Protein AF-A0A3S5DH57-F1 (afdb_monomer_lite)

pLDDT: mean 77.23, std 17.56, range [33.78, 95.81]

Structure (mmCIF, N/CA/C/O backbone):
data_AF-A0A3S5DH57-F1
#
_entry.id   AF-A0A3S5DH57-F1
#
loop_
_atom_site.group_PDB
_atom_site.id
_atom_site.type_symbol
_atom_site.label_atom_id
_atom_site.label_alt_id
_atom_site.label_comp_id
_atom_site.label_asym_id
_atom_site.label_entity_id
_atom_site.label_seq_id
_atom_site.pdbx_PDB_ins_code
_atom_site.Cartn_x
_atom_site.Cartn_y
_atom_site.Cartn_z
_atom_site.occupancy
_atom_site.B_iso_or_equiv
_atom_site.auth_seq_id
_atom_site.auth_comp_id
_atom_site.auth_asym_id
_atom_site.auth_atom_id
_atom_site.pdbx_PDB_model_num
ATOM 1 N N . MET A 1 1 ? 26.046 31.273 12.877 1.00 35.25 1 MET A N 1
ATOM 2 C CA . MET A 1 1 ? 24.841 32.131 12.933 1.00 35.25 1 MET A CA 1
ATOM 3 C C . MET A 1 1 ? 23.730 31.273 13.537 1.00 35.25 1 MET A C 1
ATOM 5 O O . MET A 1 1 ? 23.130 30.505 12.811 1.00 35.25 1 MET A O 1
ATOM 9 N N . LEU A 1 2 ? 23.650 31.077 14.864 1.00 38.81 2 LEU A N 1
ATOM 10 C CA . LEU A 1 2 ? 22.957 31.949 15.841 1.00 38.81 2 LEU A CA 1
ATOM 11 C C . LEU A 1 2 ? 21.672 32.507 15.209 1.00 38.81 2 LEU A C 1
ATOM 13 O O . LEU A 1 2 ? 21.795 33.324 14.308 1.00 38.81 2 LEU A O 1
ATOM 17 N N . ILE A 1 3 ? 20.466 32.039 15.556 1.00 42.62 3 ILE A N 1
ATOM 18 C CA . ILE A 1 3 ? 19.745 32.439 16.776 1.00 42.62 3 ILE A CA 1
ATOM 19 C C . ILE A 1 3 ? 18.872 31.280 17.326 1.00 42.62 3 ILE A C 1
ATOM 21 O O . ILE A 1 3 ? 17.833 30.971 16.759 1.00 42.62 3 ILE A O 1
ATOM 25 N N . TYR A 1 4 ? 19.236 30.691 18.472 1.00 33.78 4 TYR A N 1
ATOM 26 C CA . TYR A 1 4 ? 18.298 29.968 19.350 1.00 33.78 4 TYR A CA 1
ATOM 27 C C . TYR A 1 4 ? 18.041 30.880 20.557 1.00 33.78 4 TYR A C 1
ATOM 29 O O . TYR A 1 4 ? 18.845 30.940 21.488 1.00 33.78 4 TYR A O 1
ATOM 37 N N . ARG A 1 5 ? 16.963 31.673 20.514 1.00 39.72 5 ARG A N 1
ATOM 38 C CA . ARG A 1 5 ? 16.545 32.557 21.614 1.00 39.72 5 ARG A CA 1
ATOM 39 C C . ARG A 1 5 ? 15.096 32.249 21.990 1.00 39.72 5 ARG A C 1
ATOM 41 O O . ARG A 1 5 ? 14.169 32.679 21.325 1.00 39.72 5 ARG A O 1
ATOM 48 N N . ARG A 1 6 ? 14.962 31.475 23.068 1.00 53.00 6 ARG A N 1
ATOM 49 C CA . ARG A 1 6 ? 13.871 31.427 24.057 1.00 53.00 6 ARG A CA 1
ATOM 50 C C . ARG A 1 6 ? 12.593 32.236 23.734 1.00 53.00 6 ARG A C 1
ATOM 52 O O . ARG A 1 6 ? 12.567 33.439 23.969 1.00 53.00 6 ARG A O 1
ATOM 59 N N . LEU A 1 7 ? 11.521 31.532 23.357 1.00 43.66 7 LEU A N 1
ATOM 60 C CA . LEU A 1 7 ? 10.105 31.934 23.476 1.00 43.66 7 LEU A CA 1
ATOM 61 C C . LEU A 1 7 ? 9.330 30.688 23.964 1.00 43.66 7 LEU A C 1
ATOM 63 O O . LEU A 1 7 ? 9.265 29.690 23.264 1.00 43.66 7 LEU A O 1
ATOM 67 N N . HIS A 1 8 ? 9.102 30.535 25.272 1.00 40.66 8 HIS A N 1
ATOM 68 C CA . HIS A 1 8 ? 7.837 30.834 25.963 1.00 40.66 8 HIS A CA 1
ATOM 69 C C . HIS A 1 8 ? 6.616 30.048 25.433 1.00 40.66 8 HIS A C 1
ATOM 71 O O . HIS A 1 8 ? 5.969 30.498 24.502 1.00 40.66 8 HIS A O 1
ATOM 77 N N . GLY A 1 9 ? 6.299 28.916 26.089 1.00 50.09 9 GLY A N 1
ATOM 78 C CA . GLY A 1 9 ? 4.958 28.350 26.372 1.00 50.09 9 GLY A CA 1
ATOM 79 C C . GLY A 1 9 ? 3.979 28.031 25.232 1.00 50.09 9 GLY A C 1
ATOM 80 O O . GLY A 1 9 ? 3.438 26.933 25.192 1.00 50.09 9 GLY A O 1
ATOM 81 N N . THR A 1 10 ? 3.729 28.973 24.332 1.00 52.69 10 THR A N 1
ATOM 82 C CA . THR A 1 10 ? 2.666 28.925 23.318 1.00 52.69 10 THR A CA 1
ATOM 83 C C . THR A 1 10 ? 3.033 28.018 22.142 1.00 52.69 10 THR A C 1
ATOM 85 O O . THR A 1 10 ? 2.194 27.274 21.649 1.00 52.69 10 THR A O 1
ATOM 88 N N . LEU A 1 11 ? 4.320 27.980 21.784 1.00 54.44 11 LEU A N 1
ATOM 89 C CA . LEU A 1 11 ? 4.835 27.207 20.649 1.00 54.44 11 LEU A CA 1
ATOM 90 C C . LEU A 1 11 ? 4.742 25.687 20.867 1.00 54.44 11 LEU A C 1
ATOM 92 O O . LEU A 1 11 ? 4.616 24.933 19.914 1.00 54.44 11 LEU A O 1
ATOM 96 N N . ALA A 1 12 ? 4.771 25.228 22.125 1.00 55.78 12 ALA A N 1
ATOM 97 C CA . ALA A 1 12 ? 4.575 23.814 22.446 1.00 55.78 12 ALA A CA 1
ATOM 98 C C . ALA A 1 12 ? 3.115 23.385 22.245 1.00 55.78 12 ALA A C 1
ATOM 100 O O . ALA A 1 12 ? 2.870 22.282 21.779 1.00 55.78 12 ALA A O 1
ATOM 101 N N . ALA A 1 13 ? 2.148 24.249 22.570 1.00 58.16 13 ALA A N 1
ATOM 102 C CA . ALA A 1 13 ? 0.732 23.960 22.360 1.00 58.16 13 ALA A CA 1
ATOM 103 C C . ALA A 1 13 ? 0.358 24.000 20.870 1.00 58.16 13 ALA A C 1
ATOM 105 O O . ALA A 1 13 ? -0.392 23.143 20.417 1.00 58.16 13 ALA A O 1
ATOM 106 N N . GLU A 1 14 ? 0.917 24.946 20.110 1.00 57.28 14 GLU A N 1
ATOM 107 C CA . GLU A 1 14 ? 0.757 25.022 18.650 1.00 57.28 14 GLU A CA 1
ATOM 108 C C . GLU A 1 14 ? 1.402 23.818 17.950 1.00 57.28 14 GLU A C 1
ATOM 110 O O . GLU A 1 14 ? 0.757 23.189 17.122 1.00 57.28 14 GLU A O 1
ATOM 115 N N . PHE A 1 15 ? 2.612 23.417 18.357 1.00 55.09 15 PHE A N 1
ATOM 116 C CA . PHE A 1 15 ? 3.282 22.222 17.833 1.00 55.09 15 PHE A CA 1
ATOM 117 C C . PHE A 1 15 ? 2.534 20.924 18.177 1.00 55.09 15 PHE A C 1
ATOM 119 O O . PHE A 1 15 ? 2.385 20.049 17.332 1.00 55.09 15 PHE A O 1
ATOM 126 N N . ILE A 1 16 ? 2.005 20.801 19.402 1.00 60.69 16 ILE A N 1
ATOM 127 C CA . ILE A 1 16 ? 1.163 19.657 19.793 1.00 60.69 16 ILE A CA 1
ATOM 128 C C . ILE A 1 16 ? -0.140 19.639 18.984 1.00 60.69 16 ILE A C 1
ATOM 130 O O . ILE A 1 16 ? -0.594 18.565 18.603 1.00 60.69 16 ILE A O 1
ATOM 134 N N . ALA A 1 17 ? -0.741 20.800 18.712 1.00 60.94 17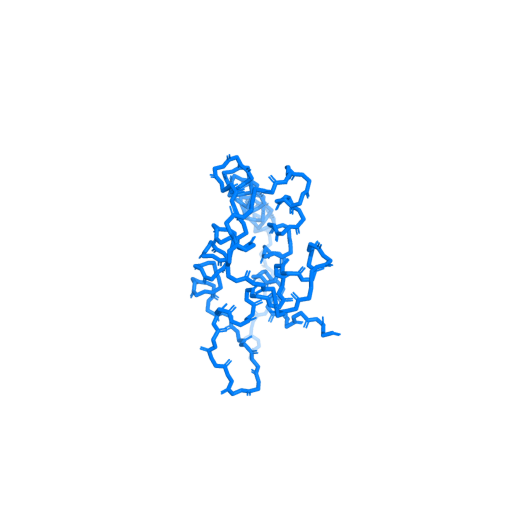 ALA A N 1
ATOM 135 C CA . ALA A 1 17 ? -1.942 20.891 17.888 1.00 60.94 17 ALA A CA 1
ATOM 136 C C . ALA A 1 17 ? -1.662 20.542 16.418 1.00 60.94 17 ALA A C 1
ATOM 138 O O . ALA A 1 17 ? -2.477 19.865 15.804 1.00 60.94 17 ALA A O 1
ATOM 139 N N . GLU A 1 18 ? -0.519 20.954 15.869 1.00 58.94 18 GLU A N 1
ATOM 140 C CA . GLU A 1 18 ? -0.110 20.648 14.494 1.00 58.94 18 GLU A CA 1
ATOM 141 C C . GLU A 1 18 ? 0.183 19.150 14.312 1.00 58.94 18 GLU A C 1
ATOM 143 O O . GLU A 1 18 ? -0.401 18.535 13.423 1.00 58.94 18 GLU A O 1
ATOM 148 N N . CYS A 1 19 ? 0.936 18.519 15.225 1.00 58.03 19 CYS A N 1
ATOM 149 C CA . CYS A 1 19 ? 1.124 17.061 15.221 1.00 58.03 19 CYS A CA 1
ATOM 150 C C . CYS A 1 19 ? -0.195 16.298 15.425 1.00 58.03 19 CYS A C 1
ATOM 152 O O . CYS A 1 19 ? -0.446 15.307 14.749 1.00 58.03 19 CYS A O 1
ATOM 154 N N . ALA A 1 20 ? -1.074 16.765 16.319 1.00 61.84 20 ALA A N 1
ATOM 155 C CA . ALA A 1 20 ? -2.372 16.125 16.532 1.00 61.84 20 ALA A CA 1
ATOM 156 C C . ALA A 1 20 ? -3.299 16.259 15.312 1.00 61.84 20 ALA A C 1
ATOM 158 O O . ALA A 1 20 ? -4.111 15.371 15.058 1.00 61.84 20 ALA A O 1
ATOM 159 N N . LEU A 1 21 ? -3.204 17.359 14.559 1.00 61.03 21 LEU A N 1
ATOM 160 C CA . LEU A 1 21 ? -3.927 17.528 13.301 1.00 61.03 21 LEU A CA 1
ATOM 161 C C . LEU A 1 21 ? -3.354 16.627 12.206 1.00 61.03 21 LEU A C 1
ATOM 163 O O . LEU A 1 21 ? -4.146 16.021 11.491 1.00 61.03 21 LEU A O 1
ATOM 167 N N . GLU A 1 22 ? -2.030 16.485 12.104 1.00 64.38 22 GLU A N 1
ATOM 168 C CA . GLU A 1 22 ? -1.395 15.507 11.208 1.00 64.38 22 GLU A CA 1
ATOM 169 C C . GLU A 1 22 ? -1.858 14.077 11.528 1.00 64.38 22 GLU A C 1
ATOM 171 O O . GLU A 1 22 ? -2.341 13.388 10.632 1.00 64.38 22 GLU A O 1
ATOM 176 N N . ASP A 1 23 ? -1.851 13.672 12.802 1.00 66.38 23 ASP A N 1
ATOM 177 C CA . ASP A 1 23 ? -2.314 12.347 13.242 1.00 66.38 23 ASP A CA 1
ATOM 178 C C . ASP A 1 23 ? -3.802 12.102 12.923 1.00 66.38 23 ASP A C 1
ATOM 180 O O . ASP A 1 23 ? -4.208 11.002 12.536 1.00 66.38 23 ASP A O 1
ATOM 184 N N . VAL A 1 24 ? -4.650 13.125 13.088 1.00 69.69 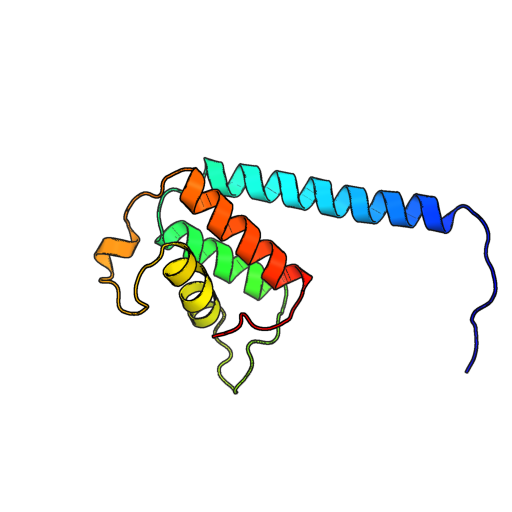24 VAL A N 1
ATOM 185 C CA . VAL A 1 24 ? -6.088 13.040 12.780 1.00 69.69 24 VAL A CA 1
ATOM 186 C C . VAL A 1 24 ? -6.325 12.963 11.275 1.00 69.69 24 VAL A C 1
ATOM 188 O O . VAL A 1 24 ? -7.164 12.182 10.826 1.00 69.69 24 VAL A O 1
ATOM 191 N N . VAL A 1 25 ? -5.597 13.756 10.493 1.00 69.19 25 VAL A N 1
ATOM 192 C CA . VAL A 1 25 ? -5.692 13.775 9.033 1.00 69.19 25 VAL A CA 1
ATOM 193 C C . VAL A 1 25 ? -5.210 12.446 8.449 1.00 69.19 25 VAL A C 1
ATOM 195 O O . VAL A 1 25 ? -5.906 11.865 7.615 1.00 69.19 25 VAL A O 1
ATOM 198 N N . ASP A 1 26 ? -4.096 11.908 8.945 1.00 74.62 26 ASP A N 1
ATOM 199 C CA . ASP A 1 26 ? -3.606 10.583 8.565 1.00 74.62 26 ASP A CA 1
ATOM 200 C C . ASP A 1 26 ? -4.644 9.505 8.885 1.00 74.62 26 ASP A C 1
ATOM 202 O O . ASP A 1 26 ? -4.936 8.659 8.041 1.00 74.62 26 ASP A O 1
ATOM 206 N N . LYS A 1 27 ? -5.293 9.579 10.051 1.00 75.25 27 LYS A N 1
ATOM 207 C CA . LYS A 1 27 ? -6.354 8.638 10.425 1.00 75.25 27 LYS A CA 1
ATOM 208 C C . LYS A 1 27 ? -7.577 8.699 9.501 1.00 75.25 27 LYS A C 1
ATOM 210 O O . LYS A 1 27 ? -8.108 7.650 9.146 1.00 75.25 27 LYS A O 1
ATOM 215 N N . ILE A 1 28 ? -8.000 9.890 9.071 1.00 79.81 28 ILE A N 1
ATOM 216 C CA . ILE A 1 28 ? -9.110 10.046 8.113 1.00 79.81 28 ILE A CA 1
ATOM 217 C C . ILE A 1 28 ? -8.757 9.385 6.776 1.00 79.81 28 ILE A C 1
ATOM 219 O O . ILE A 1 28 ? -9.553 8.610 6.246 1.00 79.81 28 ILE A O 1
ATOM 223 N N . PHE A 1 29 ? -7.549 9.634 6.261 1.00 80.88 29 PHE A N 1
ATOM 224 C CA . PHE A 1 29 ? -7.093 9.019 5.014 1.00 80.88 29 PHE A CA 1
ATOM 225 C C . PHE A 1 29 ? -6.950 7.497 5.125 1.00 80.88 29 PHE A C 1
ATOM 227 O O . PHE A 1 29 ? -7.183 6.790 4.142 1.00 80.88 29 PHE A O 1
ATOM 234 N N . VAL A 1 30 ? -6.587 6.980 6.304 1.00 83.88 30 VAL A N 1
ATOM 235 C CA . VAL A 1 30 ? -6.538 5.534 6.561 1.00 83.88 30 VAL A CA 1
ATOM 236 C C . VAL A 1 30 ? -7.921 4.919 6.444 1.00 83.88 30 VAL A C 1
ATOM 238 O O . VAL A 1 30 ? -8.097 3.945 5.710 1.00 83.88 30 VAL A O 1
ATOM 241 N N . ASP A 1 31 ? -8.894 5.489 7.151 1.00 87.31 31 ASP A N 1
ATOM 242 C CA . ASP A 1 31 ? -10.255 4.966 7.176 1.00 87.31 31 ASP A CA 1
ATOM 243 C C . ASP A 1 31 ? -10.899 5.038 5.781 1.00 87.31 31 ASP A C 1
ATOM 245 O O . ASP A 1 31 ? -11.533 4.074 5.347 1.00 87.31 31 ASP A O 1
ATOM 249 N N . GLU A 1 32 ? -10.691 6.125 5.034 1.00 90.00 32 GLU A N 1
ATOM 250 C CA . GLU A 1 32 ? -11.145 6.262 3.642 1.00 90.00 32 GLU A CA 1
ATOM 251 C C . GLU A 1 32 ? -10.536 5.170 2.746 1.00 90.00 32 GLU A C 1
ATOM 253 O O . GLU A 1 32 ? -11.258 4.392 2.117 1.00 90.00 32 GLU A O 1
ATOM 258 N N . ALA A 1 33 ? -9.205 5.032 2.752 1.00 89.81 33 ALA A N 1
ATOM 259 C CA . ALA A 1 33 ? -8.501 4.059 1.920 1.00 89.81 33 ALA A CA 1
ATOM 260 C C . ALA A 1 33 ? -8.915 2.610 2.232 1.00 89.81 33 ALA A C 1
ATOM 262 O O . ALA A 1 33 ? -9.125 1.802 1.326 1.00 89.81 33 ALA A O 1
ATOM 263 N N . VAL A 1 34 ? -9.075 2.262 3.510 1.00 90.69 34 VAL A N 1
ATOM 264 C CA . VAL A 1 34 ? -9.494 0.918 3.933 1.00 90.69 34 VAL A CA 1
ATOM 265 C C . VAL A 1 34 ? -10.925 0.599 3.488 1.00 90.69 34 VAL A C 1
ATOM 267 O O . VAL A 1 34 ? -11.211 -0.545 3.100 1.00 90.69 34 VAL A O 1
ATOM 270 N N . ASN A 1 35 ? -11.831 1.575 3.550 1.00 91.44 35 ASN A N 1
ATOM 271 C CA . ASN A 1 35 ? -13.241 1.365 3.234 1.00 91.44 35 ASN A CA 1
ATOM 272 C C . ASN A 1 35 ? -13.503 1.348 1.722 1.00 91.44 35 ASN A C 1
ATOM 274 O O . ASN A 1 35 ? -14.251 0.488 1.250 1.00 91.44 35 ASN A O 1
ATOM 278 N N . GLU A 1 36 ? -12.853 2.231 0.963 1.00 93.44 36 GLU A N 1
ATOM 279 C CA . GLU A 1 36 ? -13.165 2.458 -0.453 1.00 93.44 36 GLU A CA 1
ATOM 280 C C . GLU A 1 36 ? -12.290 1.660 -1.426 1.00 93.44 36 GLU A C 1
ATOM 282 O O . GLU A 1 36 ? -12.764 1.237 -2.481 1.00 93.44 36 GLU A O 1
ATOM 287 N N . LEU A 1 37 ? -11.021 1.402 -1.094 1.00 94.19 37 LEU A N 1
ATOM 288 C CA . LEU A 1 37 ? -10.127 0.663 -1.989 1.00 94.19 37 LEU A CA 1
ATOM 289 C C . LEU A 1 37 ? -10.382 -0.831 -1.834 1.00 94.19 37 LEU A C 1
ATOM 291 O O . LEU A 1 37 ? -10.355 -1.363 -0.723 1.00 94.19 37 LEU A O 1
ATOM 295 N N . HIS A 1 38 ? -10.650 -1.540 -2.927 1.00 93.69 38 HIS A N 1
ATOM 296 C CA . HIS A 1 38 ? -11.063 -2.940 -2.850 1.00 93.69 38 HIS A CA 1
ATOM 297 C C . HIS A 1 38 ? -9.997 -3.910 -3.334 1.00 93.69 38 HIS A C 1
ATOM 299 O O . HIS A 1 38 ? -9.928 -5.013 -2.791 1.00 93.69 38 HIS A O 1
ATOM 305 N N . THR A 1 39 ? -9.183 -3.515 -4.308 1.00 95.81 39 THR A N 1
ATOM 306 C CA . THR A 1 39 ? -8.242 -4.404 -4.996 1.00 95.81 39 THR A CA 1
ATOM 307 C C . THR A 1 39 ? -6.782 -4.048 -4.736 1.00 95.81 39 THR A C 1
ATOM 309 O O . THR A 1 39 ? -6.469 -2.938 -4.304 1.00 95.81 39 THR A O 1
ATOM 312 N N . ILE A 1 40 ? -5.861 -4.971 -5.033 1.00 94.88 40 ILE A N 1
ATOM 313 C CA . ILE A 1 40 ? -4.415 -4.680 -5.001 1.00 94.88 40 ILE A CA 1
ATOM 314 C C . ILE A 1 40 ? -4.089 -3.510 -5.941 1.00 94.88 40 ILE A C 1
ATOM 316 O O . ILE A 1 40 ? -3.312 -2.627 -5.584 1.00 94.88 40 ILE A O 1
ATOM 320 N N . GLN A 1 41 ? -4.715 -3.466 -7.117 1.00 94.75 41 GLN A N 1
ATOM 321 C CA . GLN A 1 41 ? -4.536 -2.397 -8.094 1.00 94.75 41 GLN A CA 1
ATOM 322 C C . GLN A 1 41 ? -4.988 -1.031 -7.560 1.00 94.75 41 GLN A C 1
ATOM 324 O O . GLN A 1 41 ? -4.288 -0.039 -7.774 1.00 94.75 41 GLN A O 1
ATOM 329 N N . ASP A 1 42 ? -6.100 -0.978 -6.823 1.00 94.88 42 ASP A N 1
ATOM 330 C CA . ASP A 1 42 ? -6.558 0.251 -6.165 1.00 94.88 42 ASP A CA 1
ATOM 331 C C . ASP A 1 42 ? -5.522 0.758 -5.159 1.00 94.88 42 ASP A C 1
ATOM 333 O O . ASP A 1 42 ? -5.183 1.943 -5.164 1.00 94.88 42 ASP A O 1
ATOM 337 N N . MET A 1 43 ? -4.977 -0.150 -4.342 1.00 93.69 43 MET A N 1
ATOM 338 C CA . MET A 1 43 ? -3.959 0.171 -3.339 1.00 93.69 43 MET A CA 1
ATOM 339 C C . MET A 1 43 ? -2.648 0.634 -3.979 1.00 93.69 43 MET A C 1
ATOM 341 O O . MET A 1 43 ? -2.050 1.594 -3.500 1.00 93.69 43 MET A O 1
ATOM 345 N N . LEU A 1 44 ? -2.216 0.001 -5.076 1.00 93.12 44 LEU A N 1
ATOM 346 C CA . LEU A 1 44 ? -1.031 0.413 -5.837 1.00 93.12 44 LEU A CA 1
ATOM 347 C C . LEU A 1 44 ? -1.213 1.820 -6.413 1.00 93.12 44 LEU A C 1
ATOM 349 O O . LEU A 1 44 ? -0.389 2.697 -6.169 1.00 93.12 44 LEU A O 1
ATOM 353 N N . ARG A 1 45 ? -2.322 2.070 -7.121 1.00 94.25 45 ARG A N 1
ATOM 354 C CA . ARG A 1 45 ? -2.644 3.390 -7.687 1.00 94.25 45 ARG A CA 1
ATOM 355 C C . ARG A 1 45 ? -2.696 4.474 -6.606 1.00 94.25 45 ARG A C 1
ATOM 357 O O . ARG A 1 45 ? -2.204 5.587 -6.812 1.00 94.25 45 ARG A O 1
ATOM 364 N N . TRP A 1 46 ? -3.307 4.162 -5.464 1.00 94.25 46 TRP A N 1
ATOM 365 C CA . TRP A 1 46 ? -3.381 5.068 -4.323 1.00 94.25 46 TRP A CA 1
ATOM 366 C C . TRP A 1 46 ? -1.994 5.350 -3.726 1.00 94.25 46 TRP A C 1
ATOM 368 O O . TRP A 1 46 ? -1.637 6.517 -3.563 1.00 94.25 46 TRP A O 1
ATOM 378 N N . ALA A 1 47 ? -1.175 4.320 -3.492 1.00 91.31 47 ALA A N 1
ATOM 379 C CA . ALA A 1 47 ? 0.182 4.469 -2.966 1.00 91.31 47 ALA A CA 1
ATOM 380 C C . ALA A 1 47 ? 1.068 5.321 -3.889 1.00 91.31 47 ALA A C 1
ATOM 382 O O . ALA A 1 47 ? 1.719 6.253 -3.421 1.00 91.31 47 ALA A O 1
ATOM 383 N N . VAL A 1 48 ? 1.011 5.083 -5.205 1.00 91.06 48 VAL A N 1
ATOM 384 C CA . VAL A 1 48 ? 1.705 5.900 -6.217 1.00 91.06 48 VAL A CA 1
ATOM 385 C C . VAL A 1 48 ? 1.309 7.367 -6.099 1.00 91.06 48 VAL A C 1
ATOM 387 O O . VAL A 1 48 ? 2.175 8.235 -6.057 1.00 91.06 48 VAL A O 1
ATOM 390 N N . SER A 1 49 ? 0.009 7.648 -5.973 1.00 89.88 49 SER A N 1
ATOM 391 C CA . SER A 1 49 ? -0.495 9.020 -5.832 1.00 89.88 49 SER A CA 1
ATOM 392 C C . SER A 1 49 ? 0.050 9.697 -4.568 1.00 89.88 49 SER A C 1
ATOM 394 O O . SER A 1 49 ? 0.436 10.865 -4.613 1.00 89.88 49 SER A O 1
ATOM 396 N N . ARG A 1 50 ? 0.139 8.964 -3.448 1.00 88.06 50 ARG A N 1
ATOM 397 C CA . ARG A 1 50 ? 0.717 9.468 -2.190 1.00 88.06 50 ARG A CA 1
ATOM 398 C C . ARG A 1 50 ? 2.217 9.720 -2.305 1.00 88.06 50 ARG A C 1
ATOM 400 O O . ARG A 1 50 ? 2.677 10.767 -1.861 1.00 88.06 50 ARG A O 1
ATOM 407 N N . PHE A 1 51 ? 2.970 8.819 -2.930 1.00 85.56 51 PHE A N 1
ATOM 408 C CA . PHE A 1 51 ? 4.413 8.988 -3.126 1.00 85.56 51 PHE A CA 1
ATOM 409 C C . PHE A 1 51 ? 4.738 10.144 -4.069 1.00 85.56 51 PHE A C 1
ATOM 411 O O . PHE A 1 51 ? 5.600 10.967 -3.756 1.00 85.56 51 PHE A O 1
ATOM 418 N N . SER A 1 52 ? 3.991 10.277 -5.168 1.00 85.06 52 SER A N 1
ATOM 419 C CA . SER A 1 52 ? 4.111 11.419 -6.075 1.00 85.06 52 SER A CA 1
ATOM 420 C C . SER A 1 52 ? 3.780 12.742 -5.379 1.00 85.06 52 SER A C 1
ATOM 422 O O . SER A 1 52 ? 4.513 13.711 -5.557 1.00 85.06 52 SER A O 1
ATOM 424 N N . ALA A 1 53 ? 2.729 12.789 -4.552 1.00 84.00 53 ALA A N 1
ATOM 425 C CA . ALA A 1 53 ? 2.362 13.993 -3.803 1.00 84.00 53 ALA A CA 1
ATOM 426 C C . ALA A 1 53 ? 3.383 14.356 -2.709 1.00 84.00 53 ALA A C 1
ATOM 428 O O . ALA A 1 53 ? 3.653 15.532 -2.482 1.00 84.00 53 ALA A O 1
ATOM 429 N N . ALA A 1 54 ? 3.970 13.354 -2.050 1.00 79.19 54 ALA A N 1
ATOM 430 C CA . ALA A 1 54 ? 4.972 13.540 -1.002 1.00 79.19 54 ALA A CA 1
ATOM 431 C C . ALA A 1 54 ? 6.375 13.893 -1.534 1.00 79.19 54 ALA A C 1
ATOM 433 O O . ALA A 1 54 ? 7.246 14.264 -0.747 1.00 79.19 54 ALA A O 1
ATOM 434 N N . ASN A 1 55 ? 6.594 13.780 -2.851 1.00 70.62 55 ASN A N 1
ATOM 435 C CA . ASN A 1 55 ? 7.859 14.050 -3.539 1.00 70.62 55 ASN A CA 1
ATOM 436 C C . ASN A 1 55 ? 9.070 13.371 -2.862 1.00 70.62 55 ASN A C 1
ATOM 438 O O . ASN A 1 55 ? 10.102 13.998 -2.602 1.00 70.62 55 ASN A O 1
ATOM 442 N N . ILE A 1 56 ? 8.908 12.091 -2.507 1.00 68.75 56 ILE A N 1
ATOM 443 C CA . ILE A 1 56 ? 9.944 11.301 -1.831 1.00 68.75 56 ILE A CA 1
ATOM 444 C C . ILE A 1 56 ? 11.099 10.955 -2.782 1.00 68.75 56 ILE A C 1
ATOM 446 O O . ILE A 1 56 ? 10.914 10.837 -3.989 1.00 68.75 56 ILE A O 1
ATOM 450 N N . TRP A 1 57 ? 12.304 10.777 -2.234 1.00 60.50 57 TRP A N 1
ATOM 451 C CA . TRP A 1 57 ? 13.461 10.280 -2.985 1.00 60.50 57 TRP A CA 1
ATOM 452 C C . TRP A 1 57 ? 13.378 8.752 -3.130 1.00 60.50 57 TRP A C 1
ATOM 454 O O . TRP A 1 57 ? 13.247 8.042 -2.129 1.00 60.50 57 TRP A O 1
ATOM 464 N N . TYR A 1 58 ? 13.478 8.256 -4.366 1.00 63.00 58 TYR A N 1
ATOM 465 C CA . TYR A 1 58 ? 13.310 6.831 -4.695 1.00 63.00 58 TYR A CA 1
ATOM 466 C C . TYR A 1 58 ? 14.625 6.025 -4.672 1.00 63.00 58 TYR A C 1
ATOM 468 O O . TYR A 1 58 ? 14.599 4.805 -4.592 1.00 63.00 58 TYR A O 1
ATOM 476 N N . GLY A 1 59 ? 15.788 6.690 -4.638 1.00 53.66 59 GLY A N 1
ATOM 477 C CA . GLY A 1 59 ? 17.098 6.026 -4.602 1.00 53.66 59 GLY A CA 1
ATOM 478 C C . GLY A 1 59 ? 17.480 5.319 -5.918 1.00 53.66 59 GLY A C 1
ATOM 479 O O . GLY A 1 59 ? 16.645 4.905 -6.710 1.00 53.66 59 GLY A O 1
ATOM 480 N N . HIS A 1 60 ? 18.788 5.203 -6.175 1.00 48.38 60 HIS A N 1
ATOM 481 C CA . HIS A 1 60 ? 19.378 4.430 -7.286 1.00 48.38 60 HIS A CA 1
ATOM 482 C C . HIS A 1 60 ? 18.984 4.788 -8.739 1.00 48.38 60 HIS A C 1
ATOM 484 O O . HIS A 1 60 ? 19.093 3.944 -9.622 1.00 48.38 60 HIS A O 1
ATOM 490 N N . GLY A 1 61 ? 18.639 6.044 -9.042 1.00 50.69 61 GLY A N 1
ATOM 491 C CA . GLY A 1 61 ? 18.501 6.504 -10.438 1.00 50.69 61 GLY A CA 1
ATOM 492 C C . GLY A 1 61 ? 17.278 5.954 -11.183 1.00 50.69 61 GLY A C 1
ATOM 493 O O . GLY A 1 61 ? 17.188 6.106 -12.401 1.00 50.69 61 GLY A O 1
ATOM 494 N N . THR A 1 62 ? 16.342 5.344 -10.455 1.00 48.06 62 THR A N 1
ATOM 495 C CA . THR A 1 62 ? 15.028 4.920 -10.949 1.00 48.06 62 THR A CA 1
ATOM 496 C C . THR A 1 62 ? 13.955 5.770 -10.276 1.00 48.06 62 THR A C 1
ATOM 498 O O . THR A 1 62 ? 13.582 5.537 -9.130 1.00 48.06 62 THR A O 1
ATOM 501 N N . ASP A 1 63 ? 13.465 6.776 -11.000 1.00 61.25 63 ASP A N 1
ATOM 502 C CA . ASP A 1 63 ? 12.444 7.729 -10.547 1.00 61.25 63 ASP A CA 1
ATOM 503 C C . ASP A 1 63 ? 11.027 7.187 -10.790 1.00 61.25 63 ASP A C 1
ATOM 505 O O . ASP A 1 63 ? 10.221 7.819 -11.476 1.00 61.25 63 ASP A O 1
ATOM 509 N N . ASN A 1 64 ? 10.718 5.983 -10.298 1.00 78.25 64 ASN A N 1
ATOM 510 C CA . ASN A 1 64 ? 9.409 5.387 -10.549 1.00 78.25 64 ASN A CA 1
ATOM 511 C C . ASN A 1 64 ? 8.607 5.160 -9.258 1.00 78.25 64 ASN A C 1
ATOM 513 O O . ASN A 1 64 ? 8.809 4.147 -8.583 1.00 78.25 64 ASN A O 1
ATOM 517 N N . PRO A 1 65 ? 7.638 6.039 -8.930 1.00 81.69 65 PRO A N 1
ATOM 518 C CA . PRO A 1 65 ? 6.750 5.834 -7.784 1.00 81.69 65 PRO A CA 1
ATOM 519 C C . PRO A 1 65 ? 5.960 4.522 -7.875 1.00 81.69 65 PRO A C 1
ATOM 521 O O . PRO A 1 65 ? 5.527 3.999 -6.849 1.00 81.69 65 PR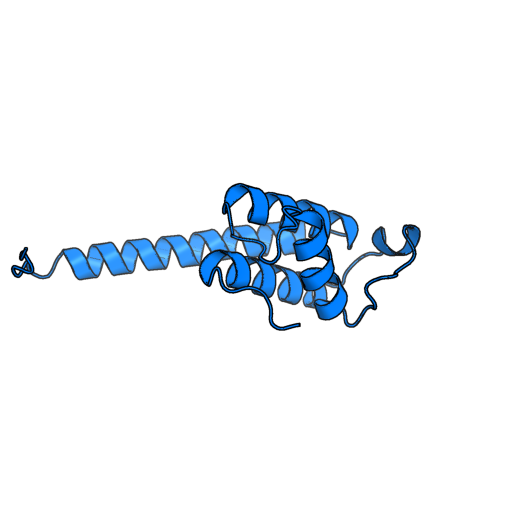O A O 1
ATOM 524 N N . TRP A 1 66 ? 5.785 3.976 -9.085 1.00 86.81 66 TRP A N 1
ATOM 525 C CA . TRP A 1 66 ? 5.170 2.669 -9.293 1.00 86.81 66 TRP A CA 1
ATOM 526 C C . TRP A 1 66 ? 6.004 1.532 -8.708 1.00 86.81 66 TRP A C 1
ATOM 528 O O . TRP A 1 66 ? 5.461 0.691 -7.996 1.00 86.81 66 TRP A O 1
ATOM 538 N N . ASP A 1 67 ? 7.311 1.511 -8.967 1.00 86.19 67 ASP A N 1
ATOM 539 C CA . ASP A 1 67 ? 8.172 0.412 -8.526 1.00 86.19 67 ASP A CA 1
ATOM 540 C C . ASP A 1 67 ? 8.303 0.403 -7.000 1.00 86.19 67 ASP A C 1
ATOM 542 O O . ASP A 1 67 ? 8.202 -0.656 -6.384 1.00 86.19 67 ASP A O 1
ATOM 546 N N . GLU A 1 68 ? 8.392 1.581 -6.376 1.00 85.31 68 GLU A N 1
ATOM 547 C CA . GLU A 1 68 ? 8.333 1.723 -4.915 1.00 85.31 68 GLU A CA 1
ATOM 548 C C . GLU A 1 68 ? 6.992 1.219 -4.354 1.00 85.31 68 GLU A C 1
ATOM 550 O O . GLU A 1 68 ? 6.961 0.473 -3.375 1.00 85.31 68 GLU A O 1
ATOM 555 N N . ALA A 1 69 ? 5.865 1.572 -4.983 1.00 90.06 69 ALA A N 1
ATOM 556 C CA . ALA A 1 69 ? 4.555 1.079 -4.561 1.00 90.06 69 ALA A CA 1
ATOM 557 C C . ALA A 1 69 ? 4.456 -0.445 -4.671 1.00 90.06 69 ALA A C 1
ATOM 559 O O . ALA A 1 69 ? 3.952 -1.088 -3.754 1.00 90.06 69 ALA A O 1
ATOM 560 N N . VAL A 1 70 ? 4.976 -1.042 -5.741 1.00 90.50 70 VAL A N 1
ATOM 561 C CA . VAL A 1 70 ? 5.007 -2.498 -5.920 1.00 90.50 70 VAL A CA 1
ATOM 562 C C . VAL A 1 70 ? 5.886 -3.166 -4.857 1.00 90.50 70 VAL A C 1
ATOM 564 O O . VAL A 1 70 ? 5.442 -4.126 -4.221 1.00 90.50 70 VAL A O 1
ATOM 567 N N . GLN A 1 71 ? 7.085 -2.630 -4.610 1.00 88.94 71 GLN A N 1
ATOM 568 C CA . GLN A 1 71 ? 8.025 -3.129 -3.600 1.00 88.94 71 GLN A CA 1
ATOM 569 C C . GLN A 1 71 ? 7.517 -2.967 -2.164 1.00 88.94 71 GLN A C 1
ATOM 571 O O . GLN A 1 71 ? 7.925 -3.720 -1.285 1.00 88.94 71 GLN A O 1
ATOM 576 N N . LEU A 1 72 ? 6.600 -2.036 -1.909 1.00 90.19 72 LEU A N 1
ATOM 577 C CA . LEU A 1 72 ? 5.992 -1.875 -0.593 1.00 90.19 72 LEU A CA 1
ATOM 578 C C . LEU A 1 72 ? 4.716 -2.713 -0.442 1.00 90.19 72 LEU A C 1
ATOM 580 O O . LEU A 1 72 ? 4.551 -3.421 0.554 1.00 90.19 72 LEU A O 1
ATOM 584 N N . VAL A 1 73 ? 3.800 -2.658 -1.410 1.00 92.19 73 VAL A N 1
ATOM 585 C CA . VAL A 1 73 ? 2.467 -3.273 -1.310 1.00 92.19 73 VAL A CA 1
ATOM 586 C C . VAL A 1 73 ? 2.542 -4.797 -1.400 1.00 92.19 73 VAL A C 1
ATOM 588 O O . VAL A 1 73 ? 1.965 -5.471 -0.547 1.00 92.19 73 VAL A O 1
ATOM 591 N N . LEU A 1 74 ? 3.261 -5.364 -2.376 1.00 92.38 74 LEU A N 1
ATOM 592 C CA . LEU A 1 74 ? 3.256 -6.820 -2.585 1.00 92.38 74 LEU A CA 1
ATOM 593 C C . LEU A 1 74 ? 3.922 -7.589 -1.434 1.00 92.38 74 LEU A C 1
ATOM 595 O O . LEU A 1 74 ? 3.287 -8.504 -0.901 1.00 92.38 74 LEU A O 1
ATOM 599 N N . PRO A 1 75 ? 5.103 -7.183 -0.928 1.00 91.81 75 PRO A N 1
ATOM 600 C CA . PRO A 1 75 ? 5.686 -7.831 0.246 1.00 91.81 75 PRO A CA 1
ATOM 601 C C . PRO A 1 75 ? 4.844 -7.659 1.516 1.00 91.81 75 PRO A C 1
ATOM 603 O O . PRO A 1 75 ? 4.877 -8.516 2.397 1.00 91.81 75 PRO A O 1
ATOM 606 N N . SER A 1 76 ? 4.028 -6.601 1.616 1.00 91.12 76 SER A N 1
ATOM 607 C CA . SER A 1 76 ? 3.079 -6.431 2.732 1.00 91.12 76 SER A CA 1
ATOM 608 C C . SER A 1 76 ? 1.961 -7.480 2.733 1.00 91.12 76 SER A C 1
ATOM 610 O O . SER A 1 76 ? 1.407 -7.800 3.791 1.00 91.12 76 SER A O 1
ATOM 612 N N . LEU A 1 77 ? 1.665 -8.036 1.558 1.00 91.62 77 LEU A N 1
ATOM 613 C CA . LEU A 1 77 ? 0.723 -9.131 1.340 1.00 91.62 77 LEU A CA 1
ATOM 614 C C . LEU A 1 77 ? 1.405 -10.505 1.305 1.00 91.62 77 LEU A C 1
ATOM 616 O O . LEU A 1 77 ? 0.737 -11.502 1.053 1.00 91.62 77 LEU A O 1
ATOM 620 N N . TYR A 1 78 ? 2.717 -10.571 1.558 1.00 91.62 78 TYR A N 1
ATOM 621 C CA . TYR A 1 78 ? 3.525 -11.783 1.392 1.00 91.62 78 TYR A CA 1
ATOM 622 C C . TYR A 1 78 ? 3.479 -12.354 -0.037 1.00 91.62 78 TYR A C 1
ATOM 624 O O . TYR A 1 78 ? 3.598 -13.562 -0.236 1.00 91.62 78 TYR A O 1
ATOM 632 N N . LEU A 1 79 ? 3.307 -11.480 -1.033 1.00 91.69 79 LEU A N 1
ATOM 633 C CA . LEU A 1 79 ? 3.299 -11.837 -2.448 1.00 91.69 79 LEU A CA 1
ATOM 634 C C . LEU A 1 79 ? 4.670 -11.566 -3.090 1.00 91.69 79 LEU A C 1
ATOM 636 O O . LEU A 1 79 ? 5.351 -10.614 -2.693 1.00 91.69 79 LEU A O 1
ATOM 640 N N . PRO A 1 80 ? 5.078 -12.367 -4.093 1.00 92.12 80 PRO A N 1
ATOM 641 C CA . PRO A 1 80 ? 6.263 -12.072 -4.896 1.00 92.12 80 PRO A CA 1
ATOM 642 C C . PRO A 1 80 ? 6.054 -10.797 -5.729 1.00 92.12 80 PRO A C 1
ATOM 644 O O . PRO A 1 80 ? 4.927 -10.344 -5.914 1.00 92.12 80 PRO A O 1
ATOM 647 N N . LEU A 1 81 ? 7.128 -10.204 -6.259 1.00 88.25 81 LEU A N 1
ATOM 648 C CA . LEU A 1 81 ? 7.009 -9.009 -7.110 1.00 88.25 81 LEU A CA 1
ATOM 649 C C . LEU A 1 81 ? 6.474 -9.325 -8.521 1.00 88.25 81 LEU A C 1
ATOM 651 O O . LEU A 1 81 ? 5.977 -8.428 -9.200 1.00 88.25 81 LEU A O 1
ATOM 655 N N . ASP A 1 82 ? 6.535 -10.590 -8.948 1.00 90.69 82 ASP A N 1
ATOM 656 C CA . ASP A 1 82 ? 6.148 -11.063 -10.284 1.00 90.69 82 ASP A CA 1
ATOM 657 C C . ASP A 1 82 ? 4.729 -11.660 -10.344 1.00 90.69 82 ASP A C 1
ATOM 659 O O . ASP A 1 82 ? 4.460 -12.613 -11.075 1.00 90.69 82 ASP A O 1
ATOM 663 N N . ILE A 1 83 ? 3.783 -11.100 -9.585 1.00 90.75 83 ILE A N 1
ATOM 664 C CA . ILE A 1 83 ? 2.399 -11.584 -9.642 1.00 90.75 83 ILE A CA 1
ATOM 665 C C . ILE A 1 83 ? 1.770 -11.380 -11.034 1.00 90.75 83 ILE A C 1
ATOM 667 O O . ILE A 1 83 ? 1.991 -10.334 -11.656 1.00 90.75 83 ILE A O 1
ATOM 671 N N . PRO A 1 84 ? 0.911 -12.311 -11.496 1.00 91.38 84 PRO A N 1
ATOM 672 C CA . PRO A 1 84 ? 0.107 -12.114 -12.698 1.00 91.38 84 PRO A CA 1
ATOM 673 C C . PRO A 1 84 ? -0.743 -10.842 -12.603 1.00 91.38 84 PRO A C 1
ATOM 675 O O . PRO A 1 84 ? -1.272 -10.524 -11.534 1.00 91.38 84 PRO A O 1
ATOM 678 N N . GLU A 1 85 ? -0.927 -10.138 -13.723 1.00 86.12 85 GLU A N 1
ATOM 679 C CA . GLU A 1 85 ? -1.716 -8.898 -13.754 1.00 86.12 85 GLU A CA 1
ATOM 680 C C . GLU A 1 85 ? -3.161 -9.111 -13.296 1.00 86.12 85 GLU A C 1
ATOM 682 O O . GLU A 1 85 ? -3.681 -8.299 -12.534 1.00 86.12 85 GLU A O 1
ATOM 687 N N . ASP A 1 86 ? -3.766 -10.249 -13.644 1.00 89.75 86 ASP A N 1
ATOM 688 C CA . ASP A 1 86 ? -5.120 -10.608 -13.211 1.00 89.75 86 ASP A CA 1
ATOM 689 C C . ASP A 1 86 ? -5.241 -10.663 -11.682 1.00 89.75 86 ASP A C 1
ATOM 691 O O . ASP A 1 86 ? -6.256 -10.253 -11.113 1.00 89.75 86 ASP A O 1
ATOM 695 N N . MET A 1 87 ? -4.177 -11.090 -10.989 1.00 89.75 87 MET A N 1
ATOM 696 C CA . MET A 1 87 ? -4.161 -11.156 -9.528 1.00 89.75 87 MET A CA 1
ATOM 697 C C . MET A 1 87 ? -4.201 -9.763 -8.890 1.00 89.75 87 MET A C 1
ATOM 699 O O . MET A 1 87 ? -4.654 -9.628 -7.756 1.00 89.75 87 MET A O 1
ATOM 703 N N . ARG A 1 88 ? -3.828 -8.700 -9.616 1.00 89.50 88 ARG A N 1
ATOM 704 C CA . ARG A 1 88 ? -3.918 -7.318 -9.116 1.00 89.50 88 ARG A CA 1
ATOM 705 C C . ARG A 1 88 ? -5.365 -6.859 -8.919 1.00 89.50 88 ARG A C 1
ATOM 707 O O . ARG A 1 88 ? -5.616 -5.962 -8.119 1.00 89.50 88 ARG A O 1
ATOM 714 N N . THR A 1 89 ? -6.319 -7.502 -9.588 1.00 93.06 89 THR A N 1
ATOM 715 C CA . THR A 1 89 ? -7.755 -7.227 -9.421 1.00 93.06 89 THR A CA 1
ATOM 716 C C . THR A 1 89 ? -8.381 -7.980 -8.238 1.00 93.06 89 THR A C 1
ATOM 718 O O . THR A 1 89 ? -9.556 -7.782 -7.926 1.00 93.06 89 THR A O 1
ATOM 721 N N . ALA A 1 90 ? -7.609 -8.824 -7.538 1.00 93.88 90 ALA A N 1
ATOM 722 C CA . ALA A 1 90 ? -8.085 -9.564 -6.376 1.00 93.88 90 ALA A CA 1
ATOM 723 C C . 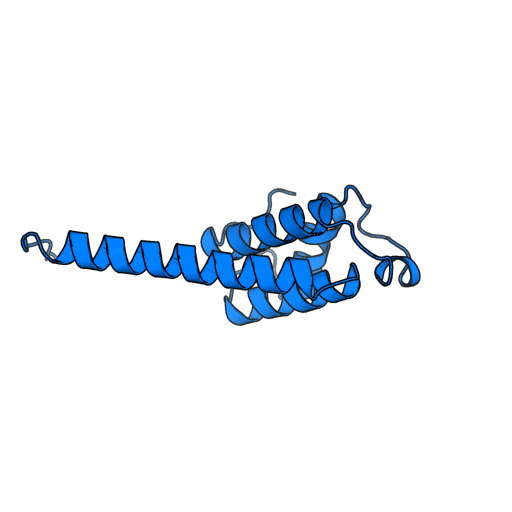ALA A 1 90 ? -8.477 -8.625 -5.228 1.00 93.88 90 ALA A C 1
ATOM 725 O O . ALA A 1 90 ? -7.804 -7.624 -4.962 1.00 93.88 90 ALA A O 1
ATOM 726 N N . ARG A 1 91 ? -9.568 -8.969 -4.530 1.00 94.75 91 ARG A N 1
ATOM 727 C CA . ARG A 1 91 ? -10.056 -8.197 -3.383 1.00 94.75 91 ARG A CA 1
ATOM 728 C C . ARG A 1 91 ? -9.207 -8.460 -2.147 1.00 94.75 91 ARG A C 1
ATOM 730 O O . ARG A 1 91 ? -8.887 -9.606 -1.851 1.00 94.75 91 ARG A O 1
ATOM 737 N N . LEU A 1 92 ? -8.933 -7.397 -1.403 1.00 93.88 92 LEU A N 1
ATOM 738 C CA . LEU A 1 92 ? -8.189 -7.446 -0.150 1.00 93.88 92 LEU A CA 1
ATOM 739 C C . LEU A 1 92 ? -9.120 -7.477 1.059 1.00 93.88 92 LEU A C 1
ATOM 741 O O . LEU A 1 92 ? -10.156 -6.804 1.101 1.00 93.88 92 LEU A O 1
ATOM 745 N N . THR A 1 93 ? -8.714 -8.227 2.075 1.00 93.75 93 THR A N 1
ATOM 746 C CA . THR A 1 93 ? -9.327 -8.202 3.403 1.00 93.75 93 THR A CA 1
ATOM 747 C C . THR A 1 93 ? -9.031 -6.881 4.107 1.00 93.75 93 THR A C 1
ATOM 749 O O . THR A 1 93 ? -8.020 -6.226 3.849 1.00 93.75 93 THR A O 1
ATOM 752 N N . SER A 1 94 ? -9.882 -6.483 5.054 1.00 91.31 94 SER A N 1
ATOM 753 C CA . SER A 1 94 ? -9.666 -5.242 5.807 1.00 91.31 94 SER A CA 1
ATOM 754 C C . SER A 1 94 ? -8.307 -5.227 6.513 1.00 91.31 94 SER A C 1
ATOM 756 O O . SER A 1 94 ? -7.635 -4.201 6.505 1.00 91.31 94 SER A O 1
ATOM 758 N N . SER A 1 95 ? -7.854 -6.357 7.067 1.00 91.94 95 SER A N 1
ATOM 759 C CA . SER A 1 95 ? -6.539 -6.477 7.715 1.00 91.94 95 SER A CA 1
ATOM 760 C C . SER A 1 95 ? -5.367 -6.217 6.768 1.00 91.94 95 SER A C 1
ATOM 762 O O . SER A 1 95 ? -4.389 -5.581 7.157 1.00 91.94 95 SER A O 1
ATOM 764 N N . GLU A 1 96 ? -5.460 -6.687 5.525 1.00 93.69 96 GLU A N 1
ATOM 765 C CA . GLU A 1 96 ? -4.428 -6.464 4.509 1.00 93.69 96 GLU A CA 1
ATOM 766 C C . GLU A 1 96 ? -4.354 -4.992 4.110 1.00 93.69 96 GLU A C 1
ATOM 768 O O . GLU A 1 96 ? -3.263 -4.424 4.044 1.00 93.69 96 GLU A O 1
ATOM 773 N N . LYS A 1 97 ? -5.513 -4.352 3.923 1.00 93.88 97 LYS A N 1
ATOM 774 C CA . LYS A 1 97 ? -5.579 -2.926 3.589 1.00 93.88 97 LYS A CA 1
ATOM 775 C C . LYS A 1 97 ? -4.949 -2.055 4.671 1.00 93.88 97 LYS A C 1
ATOM 777 O O . LYS A 1 97 ? -4.113 -1.221 4.342 1.00 93.88 97 LYS A O 1
ATOM 782 N N . HIS A 1 98 ? -5.285 -2.283 5.945 1.00 91.00 98 HIS A N 1
ATOM 783 C CA . HIS A 1 98 ? -4.703 -1.521 7.059 1.00 91.00 98 HIS A CA 1
ATOM 784 C C . HIS A 1 98 ? -3.175 -1.617 7.069 1.00 91.00 98 HIS A C 1
ATOM 786 O O . HIS A 1 98 ? -2.496 -0.600 7.177 1.00 91.00 98 HIS A O 1
ATOM 792 N N . ARG A 1 99 ? -2.630 -2.827 6.885 1.00 90.38 99 ARG A N 1
ATOM 793 C CA . ARG A 1 99 ? -1.179 -3.046 6.866 1.00 90.38 99 ARG A CA 1
ATOM 794 C C . ARG A 1 99 ? -0.493 -2.285 5.731 1.00 90.38 99 ARG A C 1
ATOM 796 O O . ARG A 1 99 ? 0.596 -1.751 5.924 1.00 90.38 99 ARG A O 1
ATOM 803 N N . ILE A 1 100 ? -1.104 -2.258 4.547 1.00 92.00 100 ILE A N 1
ATOM 804 C CA . ILE A 1 100 ? -0.569 -1.509 3.405 1.00 92.00 100 ILE A CA 1
ATOM 805 C C . ILE A 1 100 ? -0.581 -0.010 3.707 1.00 92.00 100 ILE A C 1
ATOM 807 O O . ILE A 1 100 ? 0.441 0.651 3.546 1.00 92.00 100 ILE A O 1
ATOM 811 N N . VAL A 1 101 ? -1.720 0.520 4.155 1.00 91.19 101 VAL A N 1
ATOM 812 C CA . VAL A 1 101 ? -1.884 1.952 4.432 1.00 91.19 101 VAL A CA 1
ATOM 813 C C . VAL A 1 101 ? -0.889 2.426 5.490 1.00 91.19 101 VAL A C 1
ATOM 815 O O . VAL A 1 101 ? -0.204 3.422 5.269 1.00 91.19 101 VAL A O 1
ATOM 818 N N . GLU A 1 102 ? -0.753 1.691 6.595 1.00 88.06 102 GLU A N 1
ATOM 819 C CA . GLU A 1 102 ? 0.197 2.004 7.668 1.00 88.06 102 GLU A CA 1
ATOM 820 C C . GLU A 1 102 ? 1.630 2.121 7.128 1.00 88.06 102 GLU A C 1
ATOM 822 O O . GLU A 1 102 ? 2.350 3.071 7.436 1.00 88.06 102 GLU A O 1
ATOM 827 N N . ARG A 1 103 ? 2.035 1.194 6.252 1.00 88.81 103 ARG A N 1
ATOM 828 C CA . ARG A 1 103 ? 3.364 1.212 5.630 1.00 88.81 103 ARG A CA 1
ATOM 829 C C . ARG A 1 103 ? 3.541 2.365 4.647 1.00 88.81 103 ARG A C 1
ATOM 831 O O . ARG A 1 103 ? 4.609 2.971 4.639 1.00 88.81 103 ARG A O 1
ATOM 838 N N . VAL A 1 104 ? 2.523 2.694 3.850 1.00 88.44 104 VAL A N 1
ATOM 839 C CA . VAL A 1 104 ? 2.565 3.838 2.919 1.00 88.44 104 VAL A CA 1
ATOM 840 C C . VAL A 1 104 ? 2.720 5.151 3.684 1.00 88.44 104 VAL A C 1
ATOM 842 O O . VAL A 1 104 ? 3.584 5.952 3.337 1.00 88.44 104 VAL A O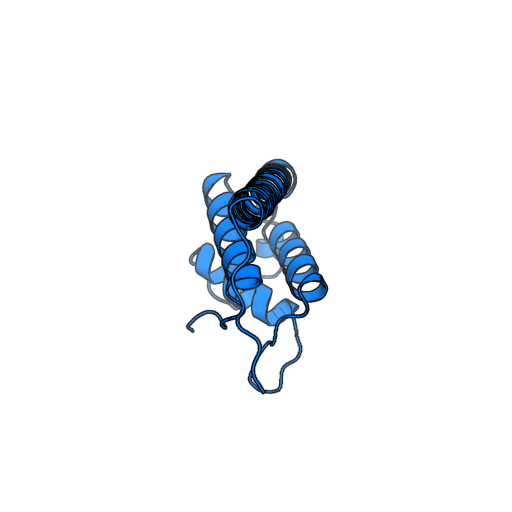 1
ATOM 845 N N . ILE A 1 105 ? 1.934 5.358 4.743 1.00 86.19 105 ILE A N 1
ATOM 846 C CA . ILE A 1 105 ? 2.003 6.569 5.576 1.00 86.19 105 ILE A CA 1
ATOM 847 C C . ILE A 1 105 ? 3.364 6.665 6.254 1.00 86.19 105 ILE A C 1
ATOM 849 O O . ILE A 1 105 ? 4.041 7.686 6.148 1.00 86.19 105 ILE A O 1
ATOM 853 N N . ARG A 1 106 ? 3.828 5.566 6.854 1.00 84.00 106 ARG A N 1
ATOM 854 C CA . ARG A 1 106 ? 5.157 5.504 7.459 1.00 84.00 106 ARG A CA 1
ATOM 855 C C . ARG A 1 106 ? 6.260 5.848 6.455 1.00 84.00 106 ARG A C 1
ATOM 857 O O . ARG A 1 106 ? 7.148 6.625 6.780 1.00 84.00 106 ARG A O 1
ATOM 864 N N . ARG A 1 107 ? 6.186 5.334 5.223 1.00 81.81 107 ARG A N 1
ATOM 865 C CA . ARG A 1 107 ? 7.158 5.619 4.154 1.00 81.81 107 ARG A CA 1
ATOM 866 C C . ARG A 1 107 ? 7.146 7.087 3.719 1.00 81.81 107 ARG A C 1
ATOM 868 O O . ARG A 1 107 ? 8.215 7.654 3.485 1.00 81.81 107 ARG A O 1
ATOM 875 N N . VAL A 1 108 ? 5.963 7.694 3.620 1.00 82.44 108 VAL A N 1
ATOM 876 C CA . VAL A 1 108 ? 5.791 9.124 3.312 1.00 82.44 108 VAL A CA 1
ATOM 877 C C . VAL A 1 108 ? 6.385 9.999 4.421 1.00 82.44 108 VAL A C 1
ATOM 879 O O . VAL A 1 108 ? 7.115 10.944 4.118 1.00 82.44 108 VAL A O 1
ATOM 882 N N . ASN A 1 109 ? 6.135 9.645 5.684 1.00 77.06 109 ASN A N 1
ATOM 883 C CA . ASN A 1 109 ? 6.558 10.425 6.848 1.00 77.06 109 ASN A CA 1
ATOM 884 C C . ASN A 1 109 ? 8.055 10.255 7.155 1.00 77.06 109 ASN A C 1
ATOM 886 O O . ASN A 1 109 ? 8.76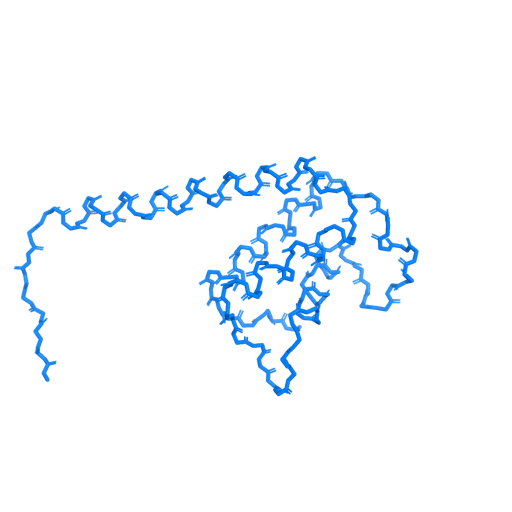5 11.241 7.342 1.00 77.06 109 ASN A O 1
ATOM 890 N N . GLU A 1 110 ? 8.573 9.023 7.155 1.00 72.88 110 GLU A N 1
ATOM 891 C CA . GLU A 1 110 ? 9.983 8.750 7.466 1.00 72.88 110 GLU A CA 1
ATOM 892 C C . GLU A 1 110 ? 10.922 9.150 6.320 1.00 72.88 110 GLU A C 1
ATOM 894 O O . GLU A 1 110 ? 12.098 9.413 6.562 1.00 72.88 110 GLU A O 1
ATOM 899 N N . ARG A 1 111 ? 10.435 9.197 5.068 1.00 67.12 111 ARG A N 1
ATOM 900 C CA . ARG A 1 111 ? 11.214 9.461 3.835 1.00 67.12 111 ARG A CA 1
ATOM 901 C C . ARG A 1 111 ? 12.423 8.541 3.609 1.00 67.12 111 ARG A C 1
ATOM 903 O O . ARG A 1 111 ? 13.137 8.711 2.623 1.00 67.12 111 ARG A O 1
ATOM 910 N N . ILE A 1 112 ? 12.636 7.551 4.467 1.00 59.34 112 ILE A N 1
ATOM 911 C CA . ILE A 1 112 ? 13.687 6.544 4.348 1.00 59.34 112 ILE A CA 1
ATOM 912 C C . ILE A 1 112 ? 13.181 5.439 3.405 1.00 59.34 112 ILE A C 1
ATOM 914 O O . ILE A 1 112 ? 12.027 5.025 3.546 1.00 59.34 112 ILE A O 1
ATOM 918 N N . PRO A 1 113 ? 13.988 4.980 2.428 1.00 57.62 113 PRO A N 1
ATOM 919 C CA . PRO A 1 113 ? 13.628 3.859 1.561 1.00 57.62 113 PRO A CA 1
ATOM 920 C C . PRO A 1 113 ? 13.295 2.611 2.375 1.00 57.62 113 PRO A C 1
ATOM 922 O O . PRO A 1 113 ? 13.952 2.333 3.381 1.00 57.62 113 PRO A O 1
ATOM 925 N N . SER A 1 114 ? 12.267 1.868 1.949 1.00 51.47 114 SER A N 1
ATOM 926 C CA . SER A 1 114 ? 11.939 0.594 2.591 1.00 51.47 114 SER A CA 1
ATOM 927 C C . SER A 1 114 ? 13.180 -0.306 2.554 1.00 51.47 114 SER A C 1
ATOM 929 O O . SER A 1 114 ? 13.790 -0.430 1.489 1.00 51.47 114 SER A O 1
ATOM 931 N N . PRO A 1 115 ? 13.586 -0.925 3.679 1.00 50.72 115 PRO A N 1
ATOM 932 C CA . PRO A 1 115 ? 14.624 -1.940 3.635 1.00 50.72 115 PRO A CA 1
ATOM 933 C C . PRO A 1 115 ? 14.151 -3.076 2.720 1.00 50.72 115 PRO A C 1
ATOM 935 O O . PRO A 1 115 ? 12.999 -3.510 2.807 1.00 50.72 115 PRO A O 1
ATOM 938 N N . ILE A 1 116 ? 15.048 -3.461 1.816 1.00 48.03 116 ILE A N 1
ATOM 939 C CA . ILE A 1 116 ? 14.891 -4.515 0.805 1.00 48.03 116 ILE A CA 1
ATOM 940 C C . ILE A 1 116 ? 14.869 -5.893 1.464 1.00 48.03 116 ILE A C 1
ATOM 942 O O . ILE A 1 116 ? 15.661 -6.089 2.418 1.00 48.03 116 ILE A O 1
#

Radius of gyration: 17.61 Å; chains: 1; bounding box: 38×45×40 Å

Secondary structure (DSSP, 8-state):
--------THHHHHHHHHHHHHHHHHHHHHHHHHHH--BHHHHHHHHHHHHHHHT----TT---HHHHHHHHHHHHTT--TT--GGGGGPBPPHHHHHHHHHHHHHHHHH-PPPP-

Sequence (116 aa):
MLIYRRLHGTLAAEFIAECALEDVVDKIFVDEAVNELHTIQDMLRWAVSRFSAANIWYGHGTDNPWDEAVQLVLPSLYLPLDIPEDMRTARLTSSEKHRIVERVIRRVNERIPSPI

Organism: Klebsiella pneumoniae (NCBI:txid573)

Foldseek 3Di:
DDDPDDDDDPVVVVVVVVVVVVVVVLVVVLVCQLVPQWFLLSLLVVLLVLCVVLVFDADDPDPGSNVLSLVQLQVLVVHDSPDDPVNRRHTDDSVSSNSSSVSSVCCSVVSDRDDD

InterPro domains:
  IPR017127 Ribosomal protein uL3 glutamine methyltransferase [PTHR47806] (25-114)